Protein AF-A0AAW1LDU0-F1 (afdb_monomer_lite)

Organism: Popillia japonica (NCBI:txid7064)

Sequence (74 aa):
MPRSKTGNHRQAVNKEALEKAIEAVTAAGDQKISLREACCVYGVELATLVRHLTTFKLNQDKRDSSTDQNLQIN

Radius of gyration: 19.21 Å; chains: 1; bounding box: 48×49×53 Å

Foldseek 3Di:
DDDPPPPPPPPDFPVVLLVVLLCQCPDDDPSHDDLVVSCVVSVGDSVVNVVVVVVVVVVVVVVVVPPDPDDDDD

Structure (mmCIF, N/CA/C/O backbone):
data_AF-A0AAW1LDU0-F1
#
_entry.id   AF-A0AAW1LDU0-F1
#
loop_
_atom_site.group_PDB
_atom_site.id
_atom_site.type_symbol
_atom_site.label_atom_id
_atom_site.label_alt_id
_atom_site.label_comp_id
_atom_site.label_asym_id
_atom_site.label_entity_id
_atom_site.label_seq_id
_atom_site.pdbx_PDB_ins_code
_atom_site.Cartn_x
_atom_site.Cartn_y
_atom_site.Cartn_z
_atom_site.occupancy
_atom_site.B_iso_or_equiv
_atom_site.auth_seq_id
_atom_site.auth_comp_id
_atom_site.auth_asym_id
_atom_site.auth_atom_id
_atom_site.pdbx_PDB_model_num
ATOM 1 N N . MET A 1 1 ? 34.341 -23.764 -7.805 1.00 59.53 1 MET A N 1
ATOM 2 C CA . MET A 1 1 ? 33.111 -23.404 -8.549 1.00 59.53 1 MET A CA 1
ATOM 3 C C . MET A 1 1 ? 32.997 -21.884 -8.620 1.00 59.53 1 MET A C 1
ATOM 5 O O . MET A 1 1 ? 33.109 -21.265 -7.565 1.00 59.53 1 MET A O 1
ATOM 9 N N . PRO A 1 2 ? 32.819 -21.260 -9.799 1.00 71.44 2 PRO A N 1
ATOM 10 C CA . PRO A 1 2 ? 32.571 -19.823 -9.878 1.00 71.44 2 PRO A CA 1
ATOM 11 C C . PRO A 1 2 ? 31.141 -19.514 -9.406 1.00 71.44 2 PRO A C 1
ATOM 13 O O . PRO A 1 2 ? 30.186 -20.156 -9.836 1.00 71.44 2 PRO A O 1
ATOM 16 N N . ARG A 1 3 ? 30.983 -18.542 -8.498 1.00 68.00 3 ARG A N 1
ATOM 17 C CA . ARG A 1 3 ? 29.662 -18.017 -8.120 1.00 68.00 3 ARG A CA 1
ATOM 18 C C . ARG A 1 3 ? 29.079 -17.273 -9.321 1.00 68.00 3 ARG A C 1
ATOM 20 O O . ARG A 1 3 ? 29.724 -16.361 -9.834 1.00 68.00 3 ARG A O 1
ATOM 27 N N . SER A 1 4 ? 27.875 -17.648 -9.750 1.00 67.62 4 SER A N 1
ATOM 28 C CA . SER A 1 4 ? 27.154 -16.904 -10.783 1.00 67.62 4 SER A CA 1
ATOM 29 C C . SER A 1 4 ? 26.964 -15.454 -10.330 1.00 67.62 4 SER A C 1
ATOM 31 O O . SER A 1 4 ? 26.389 -15.207 -9.271 1.00 67.62 4 SER A O 1
ATOM 33 N N . LYS A 1 5 ? 27.467 -14.495 -11.116 1.00 64.94 5 LYS A N 1
ATOM 34 C CA . LYS A 1 5 ? 27.297 -13.049 -10.892 1.00 64.94 5 LYS A CA 1
AT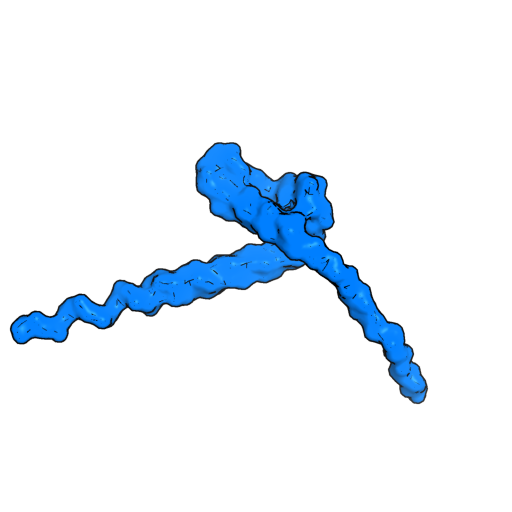OM 35 C C . LYS A 1 5 ? 25.957 -12.517 -11.410 1.00 64.94 5 LYS A C 1
ATOM 37 O O . LYS A 1 5 ? 25.802 -11.309 -11.553 1.00 64.94 5 LYS A O 1
ATOM 42 N N . THR A 1 6 ? 24.974 -13.375 -11.676 1.00 64.12 6 THR A N 1
ATOM 43 C CA . THR A 1 6 ? 23.587 -12.928 -11.848 1.00 64.12 6 THR A CA 1
ATOM 44 C C . THR A 1 6 ? 23.055 -12.511 -10.483 1.00 64.12 6 THR A C 1
ATOM 46 O O . THR A 1 6 ? 22.372 -13.259 -9.786 1.00 64.12 6 THR A O 1
ATOM 49 N N . GLY A 1 7 ? 23.445 -11.306 -10.062 1.00 62.19 7 GLY A N 1
ATOM 50 C CA . GLY A 1 7 ? 22.786 -10.607 -8.977 1.00 62.19 7 GLY A CA 1
ATOM 51 C C . GLY A 1 7 ? 21.307 -10.573 -9.316 1.00 62.19 7 GLY A C 1
ATOM 52 O O . GLY A 1 7 ? 20.930 -10.145 -10.404 1.00 62.19 7 GLY A O 1
ATOM 53 N N . ASN A 1 8 ? 20.487 -11.112 -8.423 1.00 60.25 8 ASN A N 1
ATOM 54 C CA . ASN A 1 8 ? 19.047 -11.122 -8.587 1.00 60.25 8 ASN A CA 1
ATOM 55 C C . ASN A 1 8 ? 18.607 -9.651 -8.640 1.00 60.25 8 ASN A C 1
ATOM 57 O O . ASN A 1 8 ? 18.573 -8.979 -7.605 1.00 60.25 8 ASN A O 1
ATOM 61 N N . HIS A 1 9 ? 18.408 -9.115 -9.847 1.00 59.97 9 HIS A N 1
ATOM 62 C CA . HIS A 1 9 ? 17.995 -7.735 -10.052 1.00 59.97 9 HIS A CA 1
ATOM 63 C C . HIS A 1 9 ? 16.582 -7.625 -9.494 1.00 59.97 9 HIS A C 1
ATOM 65 O O . HIS A 1 9 ? 15.609 -7.998 -10.147 1.00 59.97 9 HIS A O 1
ATOM 71 N N . ARG A 1 10 ? 16.479 -7.189 -8.233 1.00 62.62 10 ARG A N 1
ATOM 72 C CA . ARG A 1 10 ? 15.192 -6.903 -7.605 1.00 62.62 10 ARG A CA 1
ATOM 73 C C . ARG A 1 10 ? 14.476 -5.909 -8.505 1.00 62.62 10 ARG A C 1
ATOM 75 O O . ARG A 1 10 ? 15.053 -4.871 -8.834 1.00 62.62 10 ARG A O 1
ATOM 82 N N . GLN A 1 11 ? 13.262 -6.252 -8.922 1.00 66.19 11 GLN A N 1
ATOM 83 C CA . GLN A 1 11 ? 12.464 -5.343 -9.726 1.00 66.19 11 GLN A CA 1
ATOM 84 C C . GLN A 1 11 ? 12.308 -4.023 -8.973 1.00 66.19 11 GLN A C 1
ATOM 86 O O . GLN A 1 11 ? 12.123 -4.007 -7.751 1.00 66.19 11 GLN A O 1
ATOM 91 N N . ALA A 1 12 ? 12.460 -2.916 -9.697 1.00 68.25 12 ALA A N 1
ATOM 92 C CA . ALA A 1 12 ? 12.278 -1.598 -9.125 1.00 68.25 12 ALA A CA 1
ATOM 93 C C . ALA A 1 12 ? 10.817 -1.482 -8.676 1.00 68.25 12 ALA A C 1
ATOM 95 O O . ALA A 1 12 ? 9.906 -1.475 -9.499 1.00 68.25 12 ALA A O 1
ATOM 96 N N . VAL A 1 13 ? 10.597 -1.438 -7.361 1.00 71.62 13 VAL A N 1
ATOM 97 C CA . VAL A 1 13 ? 9.265 -1.208 -6.803 1.00 71.62 13 VAL A CA 1
ATOM 98 C C . VAL A 1 13 ? 8.806 0.170 -7.264 1.00 71.62 13 VAL A C 1
ATOM 100 O O . VAL A 1 13 ? 9.519 1.158 -7.062 1.00 71.62 13 VAL A O 1
ATOM 103 N N . ASN A 1 14 ? 7.625 0.238 -7.879 1.00 84.81 14 ASN A N 1
ATOM 104 C CA . ASN A 1 14 ? 7.014 1.509 -8.233 1.00 84.81 14 ASN A CA 1
ATOM 105 C C . ASN A 1 14 ? 6.641 2.252 -6.941 1.00 84.81 14 ASN A C 1
ATOM 107 O O . ASN A 1 14 ? 5.686 1.890 -6.252 1.00 84.81 14 ASN A O 1
ATOM 111 N N . LYS A 1 15 ? 7.449 3.256 -6.590 1.00 84.94 15 LYS A N 1
ATOM 112 C CA . LYS A 1 15 ? 7.336 3.990 -5.324 1.00 84.94 15 LYS A CA 1
ATOM 113 C C . LYS A 1 15 ? 6.000 4.717 -5.205 1.00 84.94 15 LYS A C 1
ATOM 115 O O . LYS A 1 15 ? 5.382 4.649 -4.153 1.00 84.94 15 LYS A O 1
ATOM 120 N N . GLU A 1 16 ? 5.524 5.320 -6.293 1.00 88.38 16 GLU A N 1
ATOM 121 C CA . GLU A 1 16 ? 4.249 6.045 -6.306 1.00 88.38 16 GLU A CA 1
ATOM 122 C C . GLU A 1 16 ? 3.063 5.112 -6.040 1.00 88.38 16 GLU A C 1
ATOM 124 O O . GLU A 1 16 ? 2.149 5.448 -5.289 1.00 88.38 16 GLU A O 1
ATOM 129 N N . ALA A 1 17 ? 3.083 3.916 -6.635 1.00 88.12 17 ALA A N 1
ATOM 130 C CA . ALA A 1 17 ? 2.045 2.914 -6.413 1.00 88.12 17 ALA A CA 1
ATOM 131 C C . ALA A 1 17 ? 2.060 2.404 -4.966 1.00 88.12 17 ALA A C 1
ATOM 133 O O . ALA A 1 17 ? 1.008 2.237 -4.351 1.00 88.12 17 ALA A O 1
ATOM 134 N N . LEU A 1 18 ? 3.255 2.197 -4.407 1.00 88.81 18 LEU A N 1
ATOM 135 C CA . LEU A 1 18 ? 3.434 1.770 -3.024 1.00 88.81 18 LEU A CA 1
ATOM 136 C C . LEU A 1 18 ? 2.935 2.822 -2.022 1.00 88.81 18 LEU A C 1
ATOM 138 O O . LEU A 1 18 ? 2.246 2.460 -1.072 1.00 88.81 18 LEU A O 1
ATOM 142 N N . GLU A 1 19 ? 3.253 4.100 -2.227 1.00 88.88 19 GLU A N 1
ATOM 143 C CA . GLU A 1 19 ? 2.812 5.194 -1.350 1.00 88.88 19 GLU A CA 1
ATOM 144 C C . GLU A 1 19 ? 1.287 5.322 -1.336 1.00 88.88 19 GLU A C 1
ATOM 146 O O . GLU A 1 19 ? 0.686 5.298 -0.262 1.00 88.88 19 GLU A O 1
ATOM 151 N N . LYS A 1 20 ? 0.650 5.327 -2.515 1.00 90.00 20 LYS A N 1
ATOM 152 C CA . LYS A 1 20 ? -0.818 5.356 -2.632 1.00 90.00 20 LYS A CA 1
ATOM 153 C C . LYS A 1 20 ? -1.477 4.144 -1.973 1.00 90.00 20 LYS A C 1
ATOM 155 O O . LYS A 1 20 ? -2.512 4.276 -1.326 1.00 90.00 20 LYS A O 1
ATOM 160 N N . ALA A 1 21 ? -0.869 2.964 -2.100 1.00 90.12 21 ALA A N 1
ATOM 161 C CA . ALA A 1 21 ? -1.383 1.751 -1.474 1.00 90.12 21 ALA A CA 1
ATOM 162 C C . ALA A 1 21 ? -1.280 1.796 0.061 1.00 90.12 21 ALA A C 1
ATOM 164 O O . ALA A 1 21 ? -2.186 1.334 0.752 1.00 90.12 21 ALA A O 1
ATOM 165 N N . ILE A 1 22 ? -0.201 2.366 0.607 1.00 89.25 22 ILE A N 1
ATOM 166 C CA . ILE A 1 22 ? -0.049 2.581 2.053 1.00 89.25 22 ILE A CA 1
ATOM 167 C C . ILE A 1 22 ? -1.082 3.591 2.551 1.00 89.25 22 ILE A C 1
ATOM 169 O O . ILE A 1 22 ? -1.743 3.326 3.555 1.00 89.25 22 ILE A O 1
ATOM 173 N N . GLU A 1 23 ? -1.249 4.714 1.856 1.00 89.19 23 GLU A N 1
ATOM 174 C CA . GLU A 1 23 ? -2.220 5.754 2.208 1.00 89.19 23 GLU A CA 1
ATOM 175 C C . GLU A 1 23 ? -3.645 5.191 2.241 1.00 89.19 23 GLU A C 1
ATOM 177 O O . GLU A 1 23 ? -4.337 5.329 3.244 1.00 89.19 23 GLU A O 1
ATOM 182 N N . ALA A 1 24 ? -4.048 4.436 1.219 1.00 88.94 24 ALA A N 1
ATOM 183 C CA . ALA A 1 24 ? -5.386 3.852 1.146 1.00 88.94 24 ALA A CA 1
ATOM 184 C C . ALA A 1 24 ? -5.667 2.812 2.256 1.00 88.94 24 ALA A C 1
ATOM 186 O O . ALA A 1 24 ? -6.787 2.709 2.756 1.00 88.94 24 ALA A O 1
ATOM 187 N N . VAL A 1 25 ? -4.651 2.051 2.683 1.00 88.50 25 VAL A N 1
ATOM 188 C CA . VAL A 1 25 ? -4.783 1.070 3.781 1.00 88.50 25 VAL A CA 1
ATOM 189 C C . VAL A 1 25 ? -4.752 1.738 5.163 1.00 88.50 25 VAL A C 1
ATOM 191 O O . VAL A 1 25 ? -5.335 1.223 6.124 1.00 88.50 25 VAL A O 1
ATOM 194 N N . THR A 1 26 ? -4.042 2.860 5.285 1.00 86.38 26 THR A N 1
ATOM 195 C CA . THR A 1 26 ? -3.895 3.623 6.536 1.00 86.38 26 THR A CA 1
ATOM 196 C C . THR A 1 26 ? -4.918 4.749 6.686 1.00 86.38 26 THR A C 1
ATOM 198 O O . THR A 1 26 ? -4.994 5.340 7.763 1.00 86.38 26 THR A O 1
ATOM 201 N N . ALA A 1 27 ? -5.730 5.006 5.658 1.00 85.75 27 ALA A N 1
ATOM 202 C CA . ALA A 1 27 ? -6.808 5.982 5.678 1.00 85.75 27 ALA A CA 1
ATOM 203 C C . ALA A 1 27 ? -7.780 5.734 6.845 1.00 85.75 27 ALA A C 1
ATOM 205 O O . ALA A 1 27 ? -8.065 4.594 7.232 1.00 85.75 27 ALA A O 1
ATOM 206 N N . ALA A 1 28 ? -8.289 6.826 7.416 1.00 79.38 28 ALA A N 1
ATOM 207 C CA . ALA A 1 28 ? -9.273 6.793 8.489 1.00 79.38 28 ALA A CA 1
ATOM 208 C C . ALA A 1 28 ? -10.705 6.807 7.923 1.00 79.38 28 ALA A C 1
ATOM 210 O O . ALA A 1 28 ? -10.988 7.505 6.952 1.00 79.38 28 ALA A O 1
ATOM 211 N N . GLY A 1 29 ? -11.617 6.072 8.566 1.00 75.44 29 GLY A N 1
ATOM 212 C CA . GLY A 1 29 ? -13.044 6.057 8.220 1.00 75.44 29 GLY A CA 1
ATOM 213 C C . GLY A 1 29 ? -13.411 5.129 7.054 1.00 75.44 29 GLY A C 1
ATOM 214 O O . GLY A 1 29 ? -12.743 4.125 6.812 1.00 75.44 29 GLY A O 1
ATOM 215 N N . ASP A 1 30 ? -14.489 5.469 6.343 1.00 76.12 30 ASP A N 1
ATOM 216 C CA . ASP A 1 30 ? -15.138 4.618 5.325 1.00 76.12 30 ASP A CA 1
ATOM 217 C C . ASP A 1 30 ? -14.326 4.427 4.033 1.00 76.12 30 ASP A C 1
ATOM 219 O O . ASP A 1 30 ? -14.669 3.601 3.193 1.00 76.12 30 ASP A O 1
ATOM 223 N N . GLN A 1 31 ? -13.234 5.176 3.860 1.00 76.44 31 GLN A N 1
ATOM 224 C CA . GLN A 1 31 ? -12.338 5.062 2.702 1.00 76.44 31 GLN A CA 1
ATOM 225 C C . GLN A 1 31 ? -11.234 4.016 2.896 1.00 76.44 31 GLN A C 1
ATOM 227 O O . GLN A 1 31 ? -10.399 3.819 2.012 1.00 76.44 31 GLN A O 1
ATOM 232 N N . LYS A 1 32 ? -11.207 3.347 4.052 1.00 84.19 32 LYS A N 1
ATOM 233 C CA . LYS A 1 32 ? -10.197 2.343 4.360 1.00 84.19 32 LYS A CA 1
ATOM 234 C C . LYS A 1 32 ? -10.424 1.079 3.538 1.00 84.19 32 LYS A C 1
ATOM 236 O O . LYS A 1 32 ? -11.404 0.365 3.739 1.00 84.19 32 LYS A O 1
ATOM 241 N N . ILE A 1 33 ? -9.462 0.759 2.680 1.00 88.25 33 ILE A N 1
ATOM 242 C CA . ILE A 1 33 ? -9.465 -0.489 1.909 1.00 88.25 33 ILE A CA 1
ATOM 243 C C . ILE A 1 33 ? -8.623 -1.572 2.586 1.00 88.25 33 ILE A C 1
ATOM 245 O O . ILE A 1 33 ? -7.690 -1.303 3.353 1.00 88.25 33 ILE A O 1
ATOM 249 N N . SER A 1 34 ? -8.942 -2.831 2.298 1.00 88.56 34 SER A N 1
ATOM 250 C CA . SER A 1 34 ? -8.165 -3.968 2.789 1.00 88.56 34 SER A CA 1
ATOM 251 C C . SER A 1 34 ? -6.797 -4.061 2.101 1.00 88.56 34 SER A C 1
ATOM 253 O O . SER A 1 34 ? -6.606 -3.621 0.967 1.00 88.56 34 SER A O 1
ATOM 255 N N . LEU A 1 35 ? -5.831 -4.721 2.756 1.00 88.88 35 LEU A N 1
ATOM 256 C CA . LEU A 1 35 ? -4.508 -4.996 2.169 1.00 88.88 35 LEU A CA 1
ATOM 257 C C . LEU A 1 35 ? -4.616 -5.688 0.806 1.00 88.88 35 LEU A C 1
ATOM 259 O O . LEU A 1 35 ? -3.825 -5.428 -0.097 1.00 88.88 35 LEU A O 1
ATOM 263 N N . ARG A 1 36 ? -5.596 -6.587 0.669 1.00 88.62 36 ARG A N 1
ATOM 264 C CA . ARG A 1 36 ? -5.800 -7.392 -0.533 1.00 88.62 36 ARG A CA 1
ATOM 265 C C . ARG A 1 36 ? -6.333 -6.542 -1.682 1.00 88.62 36 ARG A C 1
ATOM 267 O O . ARG A 1 36 ? -5.823 -6.653 -2.791 1.00 88.62 36 ARG A O 1
ATOM 274 N N . GLU A 1 37 ? -7.286 -5.657 -1.398 1.00 89.44 37 GLU A N 1
ATOM 275 C CA . GLU A 1 37 ? -7.795 -4.684 -2.370 1.00 89.44 37 GLU A CA 1
ATOM 276 C C . GLU A 1 37 ? -6.704 -3.711 -2.805 1.00 89.44 37 GLU A C 1
ATOM 278 O O . GLU A 1 37 ? -6.532 -3.500 -3.999 1.00 89.44 3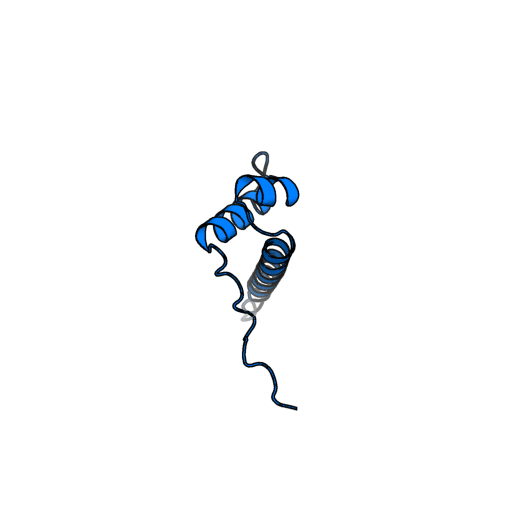7 GLU A O 1
ATOM 283 N N . ALA A 1 38 ? -5.898 -3.197 -1.874 1.00 90.12 38 ALA A N 1
ATOM 284 C CA . ALA A 1 38 ? -4.788 -2.308 -2.206 1.00 90.12 38 ALA A CA 1
ATOM 285 C C . ALA A 1 38 ? -3.767 -2.975 -3.145 1.00 90.12 38 ALA A C 1
ATOM 287 O O . ALA A 1 38 ? -3.323 -2.364 -4.116 1.00 90.12 38 ALA A O 1
ATOM 288 N N . CYS A 1 39 ? -3.438 -4.251 -2.914 1.00 90.12 39 CYS A N 1
ATOM 289 C CA . CYS A 1 39 ? -2.558 -5.006 -3.811 1.00 90.12 39 CYS A CA 1
ATOM 290 C C . CYS A 1 39 ? -3.153 -5.131 -5.222 1.00 90.12 39 CYS A C 1
ATOM 292 O O . CYS A 1 39 ? -2.434 -4.971 -6.206 1.00 90.12 39 CYS A O 1
ATOM 294 N N . CYS A 1 40 ? -4.461 -5.387 -5.327 1.00 89.25 40 CYS A N 1
ATOM 295 C CA . CYS A 1 40 ? -5.156 -5.494 -6.610 1.00 89.25 40 CYS A CA 1
ATOM 296 C C . CYS A 1 40 ? -5.265 -4.151 -7.345 1.00 89.25 40 CYS A C 1
ATOM 298 O O . CYS A 1 40 ? -5.049 -4.108 -8.552 1.00 89.25 40 CYS A O 1
ATOM 300 N N . VAL A 1 41 ? -5.583 -3.066 -6.636 1.00 90.06 41 VAL A N 1
ATOM 301 C CA . VAL A 1 41 ? -5.799 -1.732 -7.221 1.00 90.06 41 VAL A CA 1
ATOM 302 C C . VAL A 1 41 ? -4.486 -1.100 -7.676 1.00 90.06 41 VAL A C 1
ATOM 304 O O . VAL A 1 41 ? -4.419 -0.535 -8.764 1.00 90.06 41 VAL A O 1
ATOM 307 N N . TYR A 1 42 ? -3.435 -1.203 -6.860 1.00 88.44 42 TYR A N 1
ATOM 308 C CA . TYR A 1 42 ? -2.164 -0.516 -7.108 1.00 88.44 42 TYR A CA 1
ATOM 309 C C . TYR A 1 42 ? -1.077 -1.426 -7.698 1.00 88.44 42 TYR A C 1
ATOM 311 O O . TYR A 1 42 ? 0.015 -0.950 -8.000 1.00 88.44 4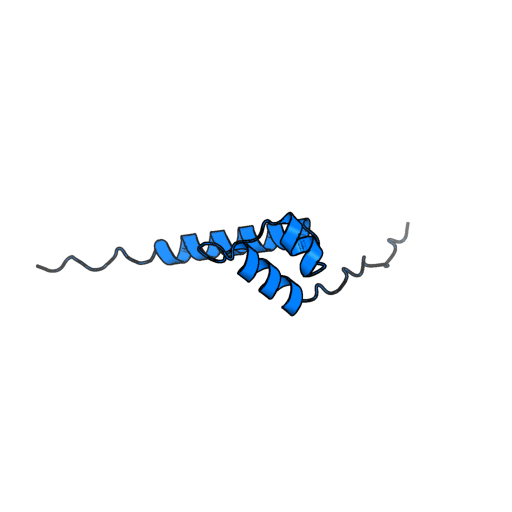2 TYR A O 1
ATOM 319 N N . GLY A 1 43 ? -1.349 -2.723 -7.876 1.00 87.75 43 GLY A N 1
ATOM 320 C CA . GLY A 1 43 ? -0.404 -3.669 -8.480 1.00 87.75 43 GLY A CA 1
ATOM 321 C C . GLY A 1 43 ? 0.858 -3.893 -7.642 1.00 87.75 43 GLY A C 1
ATOM 322 O O . GLY A 1 43 ? 1.936 -4.121 -8.187 1.00 87.75 43 GLY A O 1
ATOM 323 N N . VAL A 1 44 ? 0.742 -3.787 -6.317 1.00 87.81 44 VAL A N 1
ATOM 324 C CA . VAL A 1 44 ? 1.861 -3.931 -5.377 1.00 87.81 44 VAL A CA 1
ATOM 325 C C . VAL A 1 44 ? 1.810 -5.311 -4.730 1.00 87.81 44 VAL A C 1
ATOM 327 O O . VAL A 1 44 ? 0.749 -5.786 -4.332 1.00 87.81 44 VAL A O 1
ATOM 330 N N . GLU A 1 45 ? 2.965 -5.956 -4.578 1.00 89.25 45 GLU A N 1
ATOM 331 C CA . GLU A 1 45 ? 3.051 -7.219 -3.848 1.00 89.25 45 GLU A CA 1
ATOM 332 C C . GLU A 1 45 ? 2.719 -7.045 -2.360 1.00 89.25 45 GLU A C 1
ATOM 334 O O . GLU A 1 45 ? 3.267 -6.172 -1.679 1.00 89.25 45 GLU A O 1
ATOM 339 N N . LEU A 1 46 ? 1.913 -7.964 -1.822 1.00 88.56 46 LEU A N 1
ATOM 340 C CA . LEU A 1 46 ? 1.518 -7.975 -0.412 1.00 88.56 46 LEU A CA 1
ATOM 341 C C . LEU A 1 46 ? 2.726 -7.969 0.534 1.00 88.56 46 LEU A C 1
ATOM 343 O O . LEU A 1 46 ? 2.735 -7.236 1.519 1.00 88.56 46 LEU A O 1
ATOM 347 N N . ALA A 1 47 ? 3.761 -8.754 0.224 1.00 87.75 47 ALA A N 1
ATOM 348 C CA . ALA A 1 47 ? 4.977 -8.824 1.033 1.00 87.75 47 ALA A CA 1
ATOM 349 C C . ALA A 1 47 ? 5.693 -7.466 1.114 1.00 87.75 47 ALA A C 1
ATOM 351 O O . ALA A 1 47 ? 6.165 -7.068 2.182 1.00 87.75 47 ALA A O 1
ATOM 352 N N . THR A 1 48 ? 5.728 -6.732 0.000 1.00 87.81 48 THR A N 1
ATOM 353 C CA . THR A 1 48 ? 6.300 -5.385 -0.063 1.00 87.81 48 THR A CA 1
ATOM 354 C C . THR A 1 48 ? 5.452 -4.418 0.758 1.00 87.81 48 THR A C 1
ATOM 356 O O . THR A 1 48 ? 5.975 -3.737 1.639 1.00 87.81 48 THR A O 1
ATOM 359 N N . LEU A 1 49 ? 4.135 -4.421 0.557 1.00 87.38 49 LEU A N 1
ATOM 360 C CA . LEU A 1 49 ? 3.212 -3.525 1.251 1.00 87.38 49 LEU A CA 1
ATOM 361 C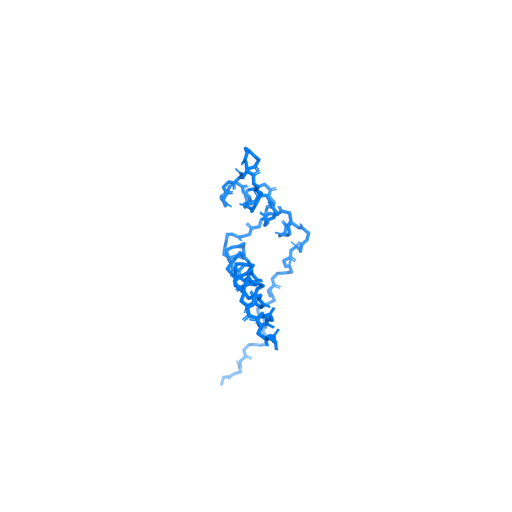 C . LEU A 1 49 ? 3.236 -3.729 2.778 1.00 87.38 49 LEU A C 1
ATOM 363 O O . LEU A 1 49 ? 3.381 -2.766 3.530 1.00 87.38 49 LEU A O 1
ATOM 367 N N . VAL A 1 50 ? 3.205 -4.978 3.253 1.00 88.00 50 VAL A N 1
ATOM 368 C CA . VAL A 1 50 ? 3.299 -5.311 4.687 1.00 88.00 50 VAL A CA 1
ATOM 369 C C . VAL A 1 50 ? 4.626 -4.846 5.283 1.00 88.00 50 VAL A C 1
ATOM 371 O O . VAL A 1 50 ? 4.637 -4.250 6.360 1.00 88.00 50 VAL A O 1
ATOM 374 N N . ARG A 1 51 ? 5.746 -5.068 4.584 1.00 86.25 51 ARG A N 1
ATOM 375 C CA . ARG A 1 51 ? 7.072 -4.632 5.045 1.00 86.25 51 ARG A CA 1
ATOM 376 C C . ARG A 1 51 ? 7.155 -3.116 5.212 1.00 86.25 51 ARG A C 1
ATOM 378 O O . ARG A 1 51 ? 7.820 -2.645 6.128 1.00 86.25 51 ARG A O 1
ATOM 385 N N . HIS A 1 52 ? 6.487 -2.356 4.351 1.00 84.62 52 HIS A N 1
ATOM 386 C CA . HIS A 1 52 ? 6.449 -0.903 4.472 1.00 84.62 52 HIS A CA 1
ATOM 387 C C . HIS A 1 52 ? 5.485 -0.428 5.567 1.00 84.62 52 HIS A C 1
ATOM 389 O O . HIS A 1 52 ? 5.815 0.498 6.309 1.00 84.62 52 HIS A O 1
ATOM 395 N N . LEU A 1 53 ? 4.352 -1.104 5.764 1.00 83.62 53 LEU A N 1
ATOM 396 C CA . LEU A 1 53 ? 3.435 -0.794 6.864 1.00 83.62 53 LEU A CA 1
ATOM 397 C C . LEU A 1 53 ? 4.045 -1.049 8.246 1.00 83.62 53 LEU A C 1
ATOM 399 O O . LEU A 1 53 ? 3.822 -0.259 9.161 1.00 83.62 53 LEU A O 1
ATOM 403 N N . THR A 1 54 ? 4.837 -2.110 8.420 1.00 80.00 54 THR A N 1
ATOM 404 C CA . THR A 1 54 ? 5.530 -2.353 9.698 1.00 80.00 54 THR A CA 1
ATOM 405 C C . THR A 1 54 ? 6.558 -1.265 9.988 1.00 80.00 54 THR A C 1
ATOM 407 O O . THR A 1 54 ? 6.625 -0.780 11.116 1.00 80.00 54 THR A O 1
ATOM 410 N N . THR A 1 55 ? 7.298 -0.804 8.973 1.00 76.44 55 THR A N 1
ATOM 411 C CA . THR A 1 55 ? 8.198 0.351 9.127 1.00 76.44 55 THR A CA 1
ATOM 412 C C . THR A 1 55 ? 7.446 1.651 9.401 1.00 76.44 55 THR A C 1
ATOM 414 O O . THR A 1 55 ? 7.936 2.490 10.152 1.00 76.44 55 THR A O 1
ATOM 417 N N . PHE A 1 56 ? 6.248 1.815 8.835 1.00 68.94 56 PHE A N 1
ATOM 418 C CA . PHE A 1 56 ? 5.410 2.987 9.068 1.00 68.94 56 PHE A CA 1
ATOM 419 C C . PHE A 1 56 ? 4.916 3.046 10.518 1.00 68.94 56 PHE A C 1
ATOM 421 O O . PHE A 1 56 ? 5.073 4.080 11.164 1.00 68.94 56 PHE A O 1
ATOM 428 N N . LYS A 1 57 ? 4.417 1.924 11.058 1.00 64.38 57 LYS A N 1
ATOM 429 C CA . LYS A 1 57 ? 4.004 1.814 12.469 1.00 64.38 57 LYS A CA 1
ATOM 430 C C . LYS A 1 57 ? 5.160 2.072 13.437 1.00 64.38 57 LYS A C 1
ATOM 432 O O . LYS A 1 57 ? 5.034 2.915 14.315 1.00 64.38 57 LYS A O 1
ATOM 437 N N . LEU A 1 58 ? 6.326 1.469 13.190 1.00 60.31 58 LEU A N 1
ATOM 438 C CA . LEU A 1 58 ? 7.537 1.699 13.994 1.00 60.31 58 LEU A CA 1
ATOM 439 C C . LEU A 1 58 ? 7.971 3.177 14.052 1.00 60.31 58 LEU A C 1
ATOM 441 O O . LEU A 1 58 ? 8.599 3.598 15.020 1.00 60.31 58 LEU A O 1
ATOM 445 N N . ASN A 1 59 ? 7.667 3.970 13.021 1.00 60.12 59 ASN A N 1
ATOM 446 C CA . ASN A 1 59 ? 7.963 5.404 12.985 1.00 60.12 59 ASN A CA 1
ATOM 447 C C . ASN A 1 59 ? 6.849 6.282 13.586 1.00 60.12 59 ASN A C 1
ATOM 449 O O . ASN A 1 59 ? 7.067 7.479 13.785 1.00 60.12 59 ASN A O 1
ATOM 453 N N . GLN A 1 60 ? 5.656 5.737 13.837 1.00 57.12 60 GLN A N 1
ATOM 454 C CA . GLN A 1 60 ? 4.622 6.401 14.639 1.00 57.12 60 GLN A CA 1
ATOM 455 C C . GLN A 1 60 ? 4.923 6.222 16.129 1.00 57.12 60 GLN A C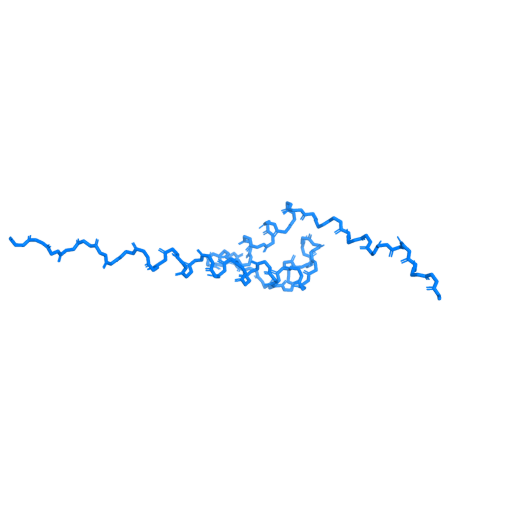 1
ATOM 457 O O . GLN A 1 60 ? 5.020 7.221 16.833 1.00 57.12 60 GLN A O 1
ATOM 462 N N . ASP A 1 61 ? 5.268 5.005 16.558 1.00 56.19 61 ASP A N 1
ATOM 463 C CA . ASP A 1 61 ? 5.607 4.717 17.960 1.00 56.19 61 ASP A CA 1
ATOM 464 C C . ASP A 1 61 ? 6.795 5.561 18.474 1.00 56.19 61 ASP A C 1
ATOM 466 O O . ASP A 1 61 ? 6.841 5.957 19.635 1.00 56.19 61 ASP A O 1
ATOM 470 N N . LYS A 1 62 ? 7.753 5.900 17.597 1.00 54.78 62 LYS A N 1
ATOM 471 C CA . LYS A 1 62 ? 8.882 6.789 17.933 1.00 54.78 62 LYS A CA 1
ATOM 472 C C . LYS A 1 62 ? 8.516 8.272 18.045 1.00 54.78 62 LYS A C 1
ATOM 474 O O . LYS A 1 62 ? 9.280 9.025 18.644 1.00 54.78 62 LYS A O 1
ATOM 479 N N . ARG A 1 63 ? 7.413 8.713 17.433 1.00 52.00 63 ARG A N 1
ATOM 480 C CA . ARG A 1 63 ? 6.943 10.106 17.527 1.00 52.00 63 ARG A CA 1
ATOM 481 C C . ARG A 1 63 ? 6.170 10.349 18.818 1.00 52.00 63 ARG A C 1
ATOM 483 O O . ARG A 1 63 ? 6.291 11.432 19.379 1.00 52.00 63 ARG A O 1
ATOM 490 N N . ASP A 1 64 ? 5.494 9.325 19.324 1.00 50.75 64 ASP A N 1
ATOM 491 C CA . ASP A 1 64 ? 4.720 9.410 20.565 1.00 50.75 64 ASP A CA 1
ATOM 492 C C . ASP A 1 64 ? 5.600 9.287 21.828 1.00 50.75 64 ASP A C 1
ATOM 494 O O . ASP A 1 64 ? 5.189 9.672 22.916 1.00 50.75 64 ASP A O 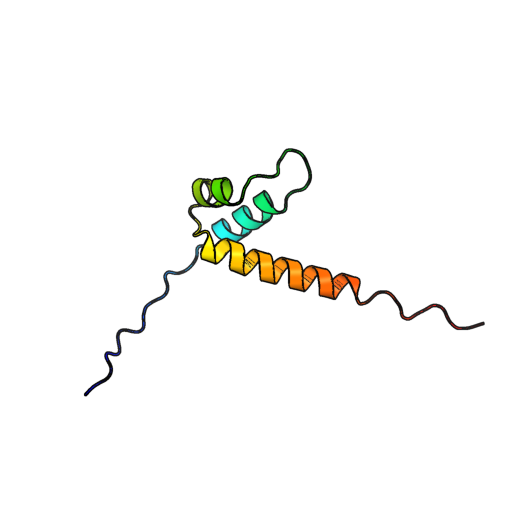1
ATOM 498 N N . SER A 1 65 ? 6.855 8.831 21.702 1.00 52.19 65 SER A N 1
ATOM 499 C CA . SER A 1 65 ? 7.803 8.708 22.825 1.00 52.19 65 SER A CA 1
ATOM 500 C C . SER A 1 65 ? 8.642 9.962 23.131 1.00 52.19 65 SER A C 1
ATOM 502 O O . SER A 1 65 ? 9.556 9.893 23.952 1.00 52.19 65 SER A O 1
ATOM 504 N N . SER A 1 66 ? 8.404 11.101 22.469 1.00 49.94 66 SER A N 1
ATOM 505 C CA . SER A 1 66 ? 9.198 12.335 22.659 1.00 49.94 66 SER A CA 1
ATOM 506 C C . SER A 1 66 ? 8.459 13.476 23.368 1.00 49.94 66 SER A C 1
ATOM 508 O O . SER A 1 66 ? 8.960 14.599 23.379 1.00 49.94 66 SER A O 1
ATOM 510 N N . THR A 1 67 ? 7.309 13.225 23.997 1.00 58.25 67 THR A N 1
ATOM 511 C CA . THR A 1 67 ? 6.518 14.274 24.669 1.00 58.25 67 THR A CA 1
ATOM 512 C C . THR A 1 67 ? 6.319 13.992 26.158 1.00 58.25 67 THR A C 1
ATOM 514 O O . THR A 1 67 ? 5.193 13.890 26.611 1.00 58.25 67 THR A O 1
ATOM 517 N N . ASP A 1 68 ? 7.400 13.868 26.937 1.00 52.78 68 ASP A N 1
ATOM 518 C CA . ASP A 1 68 ? 7.269 13.786 28.407 1.00 52.78 68 ASP A CA 1
ATOM 519 C C . ASP A 1 68 ? 8.498 14.291 29.192 1.00 52.78 68 ASP A C 1
ATOM 521 O O . ASP A 1 68 ? 8.887 13.739 30.217 1.00 52.78 68 ASP A O 1
ATOM 525 N N . GLN A 1 69 ? 9.151 15.362 28.723 1.00 55.62 69 GLN A N 1
ATOM 526 C CA . GLN A 1 69 ? 10.165 16.070 29.522 1.00 55.62 69 GLN A CA 1
ATOM 527 C C . GLN A 1 69 ? 10.045 17.592 29.391 1.00 55.62 69 GLN A C 1
ATOM 529 O O . GLN A 1 69 ? 10.880 18.224 28.750 1.00 55.62 69 GLN A O 1
ATOM 534 N N . ASN A 1 70 ? 9.003 18.192 29.980 1.00 52.94 70 ASN A N 1
ATOM 535 C CA . ASN A 1 70 ? 9.079 19.564 30.510 1.00 52.94 70 ASN A CA 1
ATOM 536 C C . ASN A 1 70 ? 7.827 19.946 31.314 1.00 52.94 70 ASN A C 1
ATOM 538 O O . ASN A 1 70 ? 6.957 20.665 30.836 1.00 52.94 70 ASN A O 1
ATOM 542 N N . LEU A 1 71 ? 7.740 19.484 32.560 1.00 57.69 71 LEU A N 1
ATOM 543 C CA . LEU A 1 71 ? 6.899 20.142 33.562 1.00 57.69 71 LEU A CA 1
ATOM 544 C C . LEU A 1 71 ? 7.484 19.910 34.958 1.00 57.69 71 LEU A C 1
ATOM 546 O O . LEU A 1 71 ? 6.953 19.166 35.771 1.00 57.69 71 LEU A O 1
ATOM 550 N N . GLN A 1 72 ? 8.639 20.522 35.209 1.00 54.25 72 GLN A N 1
ATOM 551 C CA . GLN A 1 72 ? 9.223 20.634 36.544 1.00 54.25 72 GLN A CA 1
ATOM 552 C C . GLN A 1 72 ? 10.157 21.842 36.583 1.00 54.25 72 GLN A C 1
ATOM 554 O O . GLN A 1 72 ? 11.353 21.677 36.392 1.00 54.25 72 GLN A O 1
ATOM 559 N N . ILE A 1 73 ? 9.612 23.035 36.838 1.00 59.19 73 ILE A N 1
ATOM 560 C CA . ILE A 1 73 ? 10.272 24.055 37.668 1.00 59.19 73 ILE A CA 1
ATOM 561 C C . ILE A 1 73 ? 9.156 24.803 38.418 1.00 59.19 73 ILE A C 1
ATOM 563 O O . ILE A 1 73 ? 8.346 25.490 37.798 1.00 59.19 73 ILE A O 1
ATOM 567 N N . ASN A 1 74 ? 9.100 24.570 39.734 1.00 49.69 74 ASN A N 1
ATOM 568 C CA . ASN A 1 74 ? 8.428 25.418 40.725 1.00 49.69 74 ASN A CA 1
ATOM 569 C C . ASN A 1 74 ? 9.261 26.675 40.975 1.00 49.69 74 ASN A C 1
ATOM 571 O O . ASN A 1 74 ? 10.506 26.530 40.991 1.00 49.69 74 ASN A O 1
#

pLDDT: mean 74.93, std 14.18, range [49.69, 90.12]

InterPro domains:
  IPR007889 DNA binding HTH domain, Psq-type [PF05225] (16-53)

Secondary structure (DSSP, 8-state):
-PPP----------HHHHHHHHHHHH--GGGPPPHHHHHHHHT--HHHHHHHHHHHHHHHHHHHTT--------